Protein AF-A0A3D2XCS1-F1 (afdb_monomer_lite)

Structure (mmCIF, N/CA/C/O backbone):
data_AF-A0A3D2XCS1-F1
#
_entry.id   AF-A0A3D2XCS1-F1
#
loop_
_atom_site.group_PDB
_atom_site.id
_atom_site.type_symbol
_atom_site.label_atom_id
_atom_site.label_alt_id
_atom_site.label_comp_id
_atom_site.label_asym_id
_atom_site.label_entity_id
_atom_site.label_seq_id
_atom_site.pdbx_PDB_ins_code
_atom_site.Cartn_x
_atom_site.Cartn_y
_atom_site.Cartn_z
_atom_site.occupancy
_atom_site.B_iso_or_equiv
_atom_site.auth_seq_id
_atom_site.auth_comp_id
_atom_site.auth_asym_id
_atom_site.auth_atom_id
_atom_site.pdbx_PDB_model_num
ATOM 1 N N . SER A 1 1 ? 6.440 0.415 -23.616 1.00 42.12 1 SER A N 1
ATOM 2 C CA . SER A 1 1 ? 5.250 0.879 -22.877 1.00 42.12 1 SER A CA 1
ATOM 3 C C . SER A 1 1 ? 5.442 0.604 -21.401 1.00 42.12 1 SER A C 1
ATOM 5 O O . SER A 1 1 ? 5.726 -0.535 -21.060 1.00 42.12 1 SER A O 1
ATOM 7 N N . ASN A 1 2 ? 5.351 1.627 -20.547 1.00 54.84 2 ASN A N 1
ATOM 8 C CA . ASN A 1 2 ? 5.495 1.492 -19.094 1.00 54.84 2 ASN A CA 1
ATOM 9 C C . ASN A 1 2 ? 4.102 1.475 -18.464 1.00 54.84 2 ASN A C 1
ATOM 11 O O . ASN A 1 2 ? 3.500 2.528 -18.272 1.00 54.84 2 ASN A O 1
ATOM 15 N N . VAL A 1 3 ? 3.566 0.280 -18.223 1.00 60.16 3 VAL A N 1
ATOM 16 C CA . VAL A 1 3 ? 2.300 0.096 -17.506 1.00 60.16 3 VAL A CA 1
ATOM 17 C C . VAL A 1 3 ? 2.656 -0.259 -16.068 1.00 60.16 3 VAL A C 1
ATOM 19 O O . VAL A 1 3 ? 3.152 -1.355 -15.828 1.00 60.16 3 VAL A O 1
ATOM 22 N N . ASN A 1 4 ? 2.420 0.673 -15.142 1.00 69.12 4 ASN A N 1
ATOM 23 C CA . ASN A 1 4 ? 2.578 0.439 -13.706 1.00 69.12 4 ASN A CA 1
ATOM 24 C C . ASN A 1 4 ? 1.214 0.177 -13.075 1.00 69.12 4 ASN A C 1
ATOM 26 O O . ASN A 1 4 ? 0.243 0.879 -13.369 1.00 69.12 4 ASN A O 1
ATOM 30 N N . MET A 1 5 ? 1.148 -0.805 -12.179 1.00 71.31 5 MET A N 1
ATOM 31 C CA . MET A 1 5 ? -0.069 -1.161 -11.459 1.00 71.31 5 MET A CA 1
ATOM 32 C C . MET A 1 5 ? 0.180 -1.116 -9.954 1.00 71.31 5 MET A C 1
ATOM 34 O O . MET A 1 5 ? 0.936 -1.912 -9.412 1.00 71.31 5 MET A O 1
ATOM 38 N N . ASN A 1 6 ? -0.492 -0.202 -9.256 1.00 82.31 6 ASN A N 1
ATOM 39 C CA . ASN A 1 6 ? -0.453 -0.122 -7.799 1.00 82.31 6 ASN A CA 1
ATOM 40 C C . ASN A 1 6 ? -1.830 -0.485 -7.232 1.00 82.31 6 ASN A C 1
ATOM 42 O O . ASN A 1 6 ? -2.819 0.190 -7.514 1.00 82.31 6 ASN A O 1
ATOM 46 N N . LEU A 1 7 ? -1.886 -1.560 -6.446 1.00 82.56 7 LEU A N 1
ATOM 47 C CA . LEU A 1 7 ? -3.089 -2.036 -5.772 1.00 82.56 7 LEU A CA 1
ATOM 48 C C . LEU A 1 7 ? -2.920 -1.874 -4.262 1.00 82.56 7 LEU A C 1
ATOM 50 O O . LEU A 1 7 ? -1.948 -2.344 -3.677 1.00 82.56 7 LEU A O 1
ATOM 54 N N . GLY A 1 8 ? -3.885 -1.232 -3.608 1.00 88.12 8 GLY A N 1
ATOM 55 C CA . GLY A 1 8 ? -3.883 -1.038 -2.162 1.00 88.12 8 GLY A CA 1
ATOM 56 C C . GLY A 1 8 ? -5.229 -1.385 -1.548 1.00 88.12 8 GLY A C 1
ATOM 57 O O . GLY A 1 8 ? -6.263 -0.919 -2.0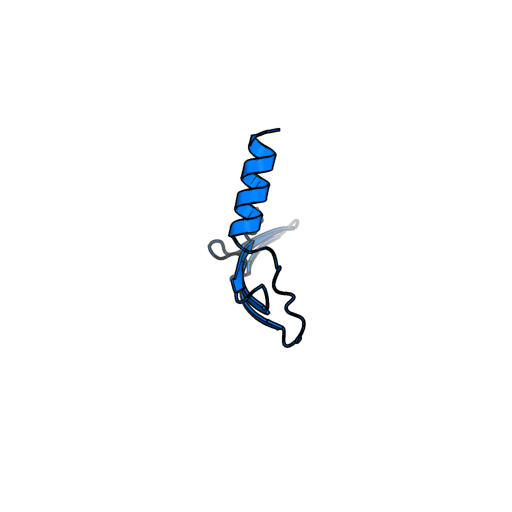17 1.00 88.12 8 GLY A O 1
ATOM 58 N N . VAL A 1 9 ? -5.214 -2.164 -0.469 1.00 89.69 9 VAL A N 1
ATOM 59 C CA . VAL A 1 9 ? -6.386 -2.422 0.371 1.00 89.69 9 VAL A CA 1
ATOM 60 C C . VAL A 1 9 ? -6.075 -2.025 1.807 1.00 89.69 9 VAL A C 1
ATOM 62 O O . VAL A 1 9 ? -4.995 -2.291 2.330 1.00 89.69 9 VAL A O 1
ATOM 65 N N . GLN A 1 10 ? -7.026 -1.366 2.459 1.00 92.19 10 GLN A N 1
ATOM 66 C CA . GLN A 1 10 ? -6.932 -0.997 3.864 1.00 92.19 10 GLN A CA 1
ATOM 67 C C . GLN A 1 10 ? -8.215 -1.404 4.575 1.00 92.19 10 GLN A C 1
ATOM 69 O O . GLN A 1 10 ? -9.311 -1.090 4.116 1.00 92.19 10 GLN A O 1
ATOM 74 N N . HIS A 1 11 ? -8.070 -2.039 5.732 1.00 90.88 11 HIS A N 1
ATOM 75 C CA . HIS A 1 11 ? -9.170 -2.330 6.633 1.00 90.88 11 HIS A CA 1
ATOM 76 C C . HIS A 1 11 ? -8.965 -1.616 7.970 1.00 90.88 11 HIS A C 1
ATOM 78 O O . HIS A 1 11 ? -7.859 -1.563 8.512 1.00 90.88 11 HIS A O 1
ATOM 84 N N . ARG A 1 12 ? -10.051 -1.038 8.493 1.00 90.06 12 ARG A N 1
ATOM 85 C CA . ARG A 1 12 ? -10.057 -0.272 9.742 1.00 90.06 12 ARG A CA 1
ATOM 86 C C . ARG A 1 12 ? -10.905 -1.006 10.772 1.00 90.06 12 ARG A C 1
ATOM 88 O O . ARG A 1 12 ? -12.124 -1.048 10.654 1.00 90.06 12 ARG A O 1
ATOM 95 N N . PHE A 1 13 ? -10.251 -1.541 11.788 1.00 83.19 13 PHE A N 1
ATOM 96 C CA . PHE A 1 13 ? -10.858 -2.244 12.909 1.00 83.19 13 PHE A CA 1
ATOM 97 C C . PHE A 1 13 ? -10.984 -1.319 14.134 1.00 83.19 13 PHE A C 1
ATOM 99 O O . PHE A 1 13 ? -10.304 -0.293 14.236 1.00 83.19 13 PHE A O 1
ATOM 106 N N . PHE A 1 14 ? -11.860 -1.692 15.075 1.00 80.88 14 PHE A N 1
ATOM 107 C CA . PHE A 1 14 ? -12.044 -1.037 16.381 1.00 80.88 14 PHE A CA 1
ATOM 108 C C . PHE A 1 14 ? -12.239 0.485 16.302 1.00 80.88 14 PHE A C 1
ATOM 110 O O . PHE A 1 14 ? -11.455 1.229 16.878 1.00 80.88 14 PHE A O 1
ATOM 117 N N . GLU A 1 15 ? -13.245 0.967 15.564 1.00 79.69 15 GLU A N 1
ATOM 118 C CA . GLU A 1 15 ? -13.501 2.415 15.417 1.00 79.69 15 GLU A CA 1
ATOM 119 C C . GLU A 1 15 ? -12.271 3.188 14.891 1.00 79.69 15 GLU A C 1
ATOM 121 O O . GLU A 1 15 ? -11.962 4.289 15.337 1.00 79.69 15 GLU A O 1
ATOM 126 N N . ARG A 1 16 ? -11.565 2.603 13.911 1.00 78.38 16 ARG A N 1
ATOM 127 C CA . ARG A 1 16 ? -10.338 3.144 13.287 1.00 78.38 16 ARG A CA 1
ATOM 128 C C . ARG A 1 16 ? -9.102 3.156 14.191 1.00 78.38 16 ARG A C 1
ATOM 130 O O . ARG A 1 16 ? -8.092 3.728 13.799 1.00 78.38 16 ARG A O 1
ATOM 137 N N . ARG A 1 17 ? -9.137 2.493 15.350 1.00 81.31 17 ARG A N 1
ATOM 138 C CA . ARG A 1 17 ? -7.962 2.371 16.224 1.00 81.31 17 ARG A CA 1
ATOM 139 C C . ARG A 1 17 ? -6.910 1.432 15.676 1.00 81.31 17 ARG A C 1
ATOM 141 O O . ARG A 1 17 ? -5.740 1.654 15.941 1.00 81.31 17 ARG A O 1
ATOM 148 N N . LEU A 1 18 ? -7.315 0.384 14.969 1.00 84.88 18 LEU A N 1
ATOM 149 C CA . LEU A 1 18 ? -6.399 -0.558 14.341 1.00 84.88 18 LEU A CA 1
ATOM 150 C C . LEU A 1 18 ? -6.595 -0.471 12.837 1.00 84.88 18 LEU A C 1
ATOM 152 O O . LEU A 1 18 ? -7.679 -0.739 12.323 1.00 84.88 18 LEU A O 1
ATOM 156 N N . ILE A 1 19 ? -5.546 -0.089 12.130 1.00 90.06 19 ILE A N 1
ATOM 157 C CA . ILE A 1 19 ? -5.554 0.019 10.680 1.00 90.06 19 ILE A CA 1
ATOM 158 C C . ILE A 1 19 ? -4.547 -0.986 10.151 1.00 90.06 19 ILE A C 1
ATOM 160 O O . ILE A 1 19 ? -3.370 -0.944 10.501 1.00 90.06 19 ILE A O 1
ATOM 164 N N . ILE A 1 20 ? -5.031 -1.889 9.309 1.00 90.88 20 ILE A N 1
ATOM 165 C CA . ILE A 1 20 ? -4.201 -2.841 8.582 1.00 90.88 20 ILE A CA 1
ATOM 166 C C . ILE A 1 20 ? -4.307 -2.468 7.115 1.00 90.88 20 ILE A C 1
ATOM 168 O O . ILE A 1 20 ? -5.409 -2.364 6.576 1.00 90.88 20 ILE A O 1
ATOM 172 N N . SER A 1 21 ? -3.176 -2.243 6.464 1.00 90.75 21 SER A N 1
ATOM 173 C CA . SER A 1 21 ? -3.131 -1.981 5.032 1.00 90.75 21 SER A CA 1
ATOM 174 C C . SER A 1 21 ? -2.122 -2.871 4.344 1.00 90.75 21 SER A C 1
ATOM 176 O O . SER A 1 21 ? -1.025 -3.100 4.851 1.00 90.75 21 SER A O 1
ATOM 178 N N . PHE A 1 22 ? -2.492 -3.306 3.154 1.00 90.75 22 PHE A N 1
ATOM 179 C CA . PHE A 1 22 ? -1.648 -4.049 2.248 1.00 90.75 22 PHE A CA 1
ATOM 180 C C . PHE A 1 22 ? -1.557 -3.289 0.929 1.00 90.75 22 PHE A C 1
ATOM 182 O O . PHE A 1 22 ? -2.569 -2.841 0.388 1.00 90.75 22 PHE A O 1
ATOM 189 N N . ASN A 1 23 ? -0.342 -3.131 0.421 1.00 88.44 23 ASN A N 1
ATOM 190 C CA . ASN A 1 23 ? -0.070 -2.498 -0.856 1.00 88.44 23 ASN A CA 1
ATOM 191 C C . ASN A 1 23 ? 0.814 -3.418 -1.697 1.00 88.44 23 ASN A C 1
ATOM 193 O O . ASN A 1 23 ? 1.795 -3.972 -1.201 1.00 88.44 23 ASN A O 1
ATOM 197 N N . ALA A 1 24 ? 0.450 -3.579 -2.959 1.00 82.25 24 ALA A N 1
ATOM 198 C CA . ALA A 1 24 ? 1.183 -4.345 -3.944 1.00 82.25 24 ALA A CA 1
ATOM 199 C C . ALA A 1 24 ? 1.453 -3.447 -5.150 1.00 82.25 24 ALA A C 1
ATOM 201 O O . ALA A 1 24 ? 0.526 -2.899 -5.750 1.00 82.25 24 ALA A O 1
ATOM 202 N N . ILE A 1 25 ? 2.725 -3.307 -5.496 1.00 78.19 25 ILE A N 1
ATOM 203 C CA . ILE A 1 25 ? 3.182 -2.591 -6.683 1.00 78.19 25 ILE A CA 1
ATOM 204 C C . ILE A 1 25 ? 3.631 -3.641 -7.693 1.00 78.19 25 ILE A C 1
ATOM 206 O O . ILE A 1 25 ? 4.371 -4.563 -7.347 1.00 78.19 25 ILE A O 1
ATOM 210 N N . ASP A 1 26 ? 3.127 -3.508 -8.913 1.00 71.75 26 ASP A N 1
ATOM 211 C CA . ASP A 1 26 ? 3.393 -4.361 -10.066 1.00 71.75 26 ASP A CA 1
ATOM 212 C C . ASP A 1 26 ? 3.265 -5.875 -9.772 1.00 71.75 26 ASP A C 1
ATOM 214 O O . ASP A 1 26 ? 4.162 -6.663 -10.084 1.00 71.75 26 ASP A O 1
ATOM 218 N N . PRO A 1 27 ? 2.142 -6.341 -9.175 1.00 63.72 27 PRO A N 1
ATOM 219 C CA . PRO A 1 27 ? 2.008 -7.725 -8.709 1.00 63.72 27 PRO A CA 1
ATOM 220 C C . PRO A 1 27 ? 2.009 -8.77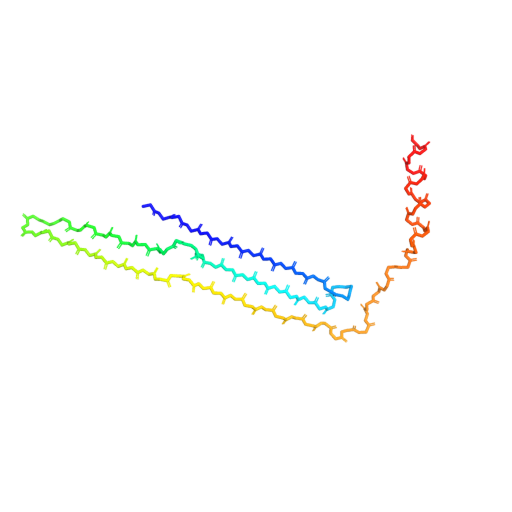0 -9.836 1.00 63.72 27 PRO A C 1
ATOM 222 O O . PRO A 1 27 ? 2.387 -9.918 -9.599 1.00 63.72 27 PRO A O 1
ATOM 225 N N . PHE A 1 28 ? 1.618 -8.393 -11.060 1.00 69.38 28 PHE A N 1
ATOM 226 C CA . PHE A 1 28 ? 1.507 -9.325 -12.191 1.00 69.38 28 PHE A CA 1
ATOM 227 C C . PHE A 1 28 ? 2.454 -9.013 -13.357 1.00 69.38 28 PHE A C 1
ATOM 229 O O . PHE A 1 28 ? 2.827 -9.933 -14.080 1.00 69.38 28 PHE A O 1
ATOM 236 N N . THR A 1 29 ? 2.901 -7.766 -13.521 1.00 61.66 29 THR A N 1
ATOM 237 C CA . THR A 1 29 ? 3.700 -7.328 -14.677 1.00 61.66 29 THR A CA 1
ATOM 238 C C . THR A 1 29 ? 5.066 -6.820 -14.236 1.00 61.66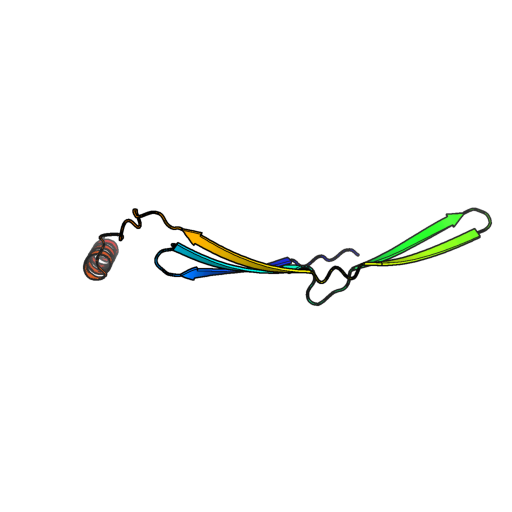 29 THR A C 1
ATOM 240 O O . THR A 1 29 ? 5.150 -5.791 -13.582 1.00 61.66 29 THR A O 1
ATOM 243 N N . ALA A 1 30 ? 6.145 -7.515 -14.601 1.00 61.81 30 ALA A N 1
ATOM 244 C CA . ALA A 1 30 ? 7.499 -7.006 -14.385 1.00 61.81 30 ALA A CA 1
ATOM 245 C C . ALA A 1 30 ? 7.810 -5.887 -15.388 1.00 61.81 30 ALA A C 1
ATOM 247 O O . ALA A 1 30 ? 7.471 -5.993 -16.571 1.00 61.81 30 ALA A O 1
ATOM 248 N N . GLN A 1 31 ? 8.476 -4.829 -14.932 1.00 62.44 31 GLN A N 1
ATOM 249 C CA . GLN A 1 31 ? 8.802 -3.702 -15.789 1.00 62.44 31 GLN A CA 1
ATOM 250 C C . GLN A 1 31 ? 10.064 -3.997 -16.612 1.00 62.44 31 GLN A C 1
ATOM 252 O O . GLN A 1 31 ? 11.176 -4.094 -16.085 1.00 62.44 31 GLN A O 1
ATOM 257 N N . ARG A 1 32 ? 9.893 -4.148 -17.932 1.00 61.38 32 ARG A N 1
ATOM 258 C CA . ARG A 1 32 ? 10.993 -4.358 -18.884 1.00 61.38 32 ARG A CA 1
ATOM 259 C C . ARG A 1 32 ? 11.330 -3.046 -19.586 1.00 61.38 32 ARG A C 1
ATOM 261 O O . ARG A 1 32 ? 10.515 -2.509 -20.334 1.00 61.38 32 ARG A O 1
ATOM 268 N N . TYR A 1 33 ? 12.544 -2.562 -19.364 1.00 63.31 33 TYR A N 1
ATOM 269 C CA . TYR A 1 33 ? 13.124 -1.432 -20.073 1.00 63.31 33 TYR A CA 1
ATOM 270 C C . TYR A 1 33 ? 14.031 -1.965 -21.185 1.00 63.31 33 TYR A C 1
ATOM 272 O O . TYR A 1 33 ? 15.062 -2.583 -20.920 1.00 63.31 33 TYR A O 1
ATOM 280 N N . THR A 1 34 ? 13.640 -1.729 -22.436 1.00 64.31 34 THR A N 1
ATOM 281 C CA . THR A 1 34 ? 14.512 -1.951 -23.593 1.00 64.31 34 THR A CA 1
ATOM 282 C C . THR A 1 34 ? 14.918 -0.589 -24.128 1.00 64.31 34 THR A C 1
ATOM 284 O O . THR A 1 34 ? 14.060 0.177 -24.572 1.00 64.31 34 THR A O 1
ATOM 287 N N . THR A 1 35 ? 16.209 -0.281 -24.061 1.00 65.31 35 THR A N 1
ATOM 288 C CA . THR A 1 35 ? 16.766 0.954 -24.616 1.00 65.31 35 THR A CA 1
ATOM 289 C C . THR A 1 35 ? 17.577 0.599 -25.849 1.00 65.31 35 THR A C 1
ATOM 291 O O . THR A 1 35 ? 18.521 -0.187 -25.766 1.00 65.31 35 THR A O 1
ATOM 294 N N . TYR A 1 36 ? 17.204 1.192 -26.981 1.00 63.09 36 TYR A N 1
ATOM 295 C CA . TYR A 1 36 ? 17.941 1.076 -28.232 1.00 63.09 36 TYR A CA 1
ATOM 296 C C . TYR A 1 36 ? 18.759 2.347 -28.436 1.00 63.09 36 TYR A C 1
ATOM 298 O O . TYR A 1 36 ? 18.187 3.429 -28.586 1.00 63.09 36 TYR A O 1
ATOM 306 N N . THR A 1 37 ? 20.083 2.219 -28.441 1.00 69.06 37 THR A N 1
ATOM 307 C CA . THR A 1 37 ? 20.983 3.327 -28.768 1.00 69.06 37 THR A CA 1
ATOM 308 C C . THR A 1 37 ? 21.605 3.052 -30.131 1.00 69.06 37 THR A C 1
ATOM 310 O O . THR A 1 37 ? 22.412 2.134 -30.278 1.00 69.06 37 THR A O 1
ATOM 313 N N . TYR A 1 38 ? 21.209 3.851 -31.123 1.00 57.28 38 TYR A N 1
ATOM 314 C CA . TYR A 1 38 ? 21.718 3.780 -32.492 1.00 57.28 38 TYR A CA 1
ATOM 315 C C . TYR A 1 38 ? 22.860 4.789 -32.674 1.00 57.28 38 TYR A C 1
ATOM 317 O O . TYR A 1 38 ? 22.655 5.991 -32.503 1.00 57.28 38 TYR A O 1
ATOM 325 N N . GLY A 1 39 ? 24.057 4.305 -33.012 1.00 71.06 39 GLY A N 1
ATOM 326 C CA . GLY A 1 39 ? 25.206 5.114 -33.425 1.00 71.06 39 GLY A CA 1
ATOM 327 C C . GLY A 1 39 ? 25.623 4.775 -34.858 1.00 71.06 39 GLY A C 1
ATOM 328 O O . GLY A 1 39 ? 25.313 3.698 -35.358 1.00 71.06 39 GLY A O 1
ATOM 329 N N . THR A 1 40 ? 26.356 5.667 -35.528 1.00 70.50 40 THR A N 1
ATOM 330 C CA . THR A 1 40 ? 26.724 5.538 -36.955 1.00 70.50 40 THR A CA 1
ATOM 331 C C . THR A 1 40 ? 27.463 4.246 -37.323 1.00 70.50 40 THR A C 1
ATOM 333 O O . THR A 1 40 ? 27.427 3.870 -38.486 1.00 70.50 40 THR A O 1
ATOM 336 N N . ASN A 1 41 ? 28.087 3.553 -36.361 1.00 73.50 41 ASN A N 1
ATOM 337 C CA . ASN A 1 41 ? 28.810 2.290 -36.578 1.00 73.50 41 ASN A CA 1
ATOM 338 C C . ASN A 1 41 ? 28.551 1.219 -35.499 1.00 73.50 41 ASN A C 1
ATOM 340 O O . ASN A 1 41 ? 29.291 0.241 -35.419 1.00 73.50 41 ASN A O 1
ATOM 344 N N . PHE A 1 42 ? 27.541 1.381 -34.639 1.00 67.00 42 PHE A N 1
ATOM 345 C CA . PHE A 1 42 ? 27.200 0.350 -33.658 1.00 67.00 42 PHE A CA 1
ATOM 346 C C . PHE A 1 42 ? 25.719 0.384 -33.284 1.00 67.00 42 PHE A C 1
ATOM 348 O O . PHE A 1 42 ? 25.119 1.447 -33.120 1.00 67.00 42 PHE A O 1
ATOM 355 N N . ASN A 1 43 ? 25.158 -0.810 -33.108 1.00 66.06 43 ASN A N 1
ATOM 356 C CA . ASN A 1 43 ? 23.850 -1.020 -32.507 1.00 66.06 43 ASN A CA 1
ATOM 357 C C . ASN A 1 43 ? 24.070 -1.581 -31.109 1.00 66.06 43 ASN A C 1
ATOM 359 O O . ASN A 1 43 ? 24.563 -2.700 -30.968 1.00 66.06 43 ASN A O 1
ATOM 363 N N . LEU A 1 44 ? 23.737 -0.794 -30.085 1.00 67.25 44 LEU A N 1
ATOM 364 C CA . LEU A 1 44 ? 23.770 -1.253 -28.703 1.00 67.25 44 LEU A CA 1
ATOM 365 C C . LEU A 1 44 ? 22.340 -1.431 -28.202 1.00 67.25 44 LEU A C 1
ATOM 367 O O . LEU A 1 44 ? 21.586 -0.464 -28.058 1.00 67.25 44 LEU A O 1
ATOM 371 N N . GLU A 1 45 ? 21.989 -2.683 -27.929 1.00 69.56 45 GLU A N 1
ATOM 372 C CA . GLU A 1 45 ? 20.718 -3.058 -27.325 1.00 69.56 45 GLU A CA 1
ATOM 373 C C . GLU A 1 45 ? 20.936 -3.356 -25.840 1.00 69.56 45 GLU A C 1
ATOM 375 O O . GLU A 1 45 ? 21.621 -4.310 -25.469 1.00 69.56 45 GLU A O 1
ATOM 380 N N . SER A 1 46 ? 20.369 -2.510 -24.981 1.00 62.62 46 SER A N 1
ATOM 381 C CA . SER A 1 46 ? 20.450 -2.666 -23.530 1.00 62.62 46 SER A CA 1
ATOM 382 C C . SER A 1 46 ? 19.116 -3.173 -22.996 1.00 62.62 46 SER A C 1
ATOM 384 O O . SER A 1 46 ? 18.105 -2.464 -23.028 1.00 62.62 46 SER A O 1
ATOM 386 N N . PHE A 1 47 ? 19.123 -4.398 -22.469 1.00 61.41 47 PHE A N 1
ATOM 387 C CA . PHE A 1 47 ? 17.976 -4.998 -21.796 1.00 61.41 47 PHE A CA 1
ATOM 388 C C . PHE A 1 47 ? 18.117 -4.824 -20.286 1.00 61.41 47 PHE A C 1
ATOM 390 O O . PHE A 1 47 ? 18.957 -5.466 -19.660 1.00 61.41 47 PHE A O 1
ATOM 397 N N 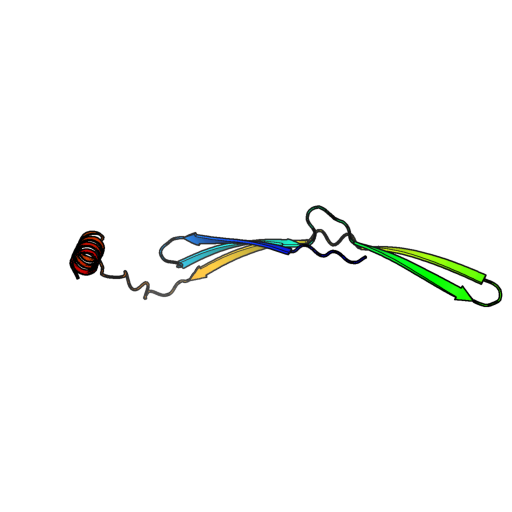. ASN A 1 48 ? 17.274 -3.988 -19.683 1.00 57.75 48 ASN A N 1
ATOM 398 C CA . ASN A 1 48 ? 17.164 -3.894 -18.233 1.00 57.75 48 ASN A CA 1
ATOM 399 C C . ASN A 1 48 ? 15.779 -4.383 -17.796 1.00 57.75 48 ASN A C 1
ATOM 401 O O . ASN A 1 48 ? 14.749 -3.871 -18.231 1.00 57.75 48 ASN A O 1
ATOM 405 N N . SER A 1 49 ? 15.742 -5.399 -16.942 1.00 56.28 49 SER A N 1
ATOM 406 C CA . SER A 1 49 ? 14.500 -5.922 -16.377 1.00 56.28 49 SER A CA 1
ATOM 407 C C . SER A 1 49 ? 14.468 -5.576 -14.897 1.00 56.28 49 SER A C 1
ATOM 409 O O . SER A 1 49 ? 15.158 -6.207 -14.099 1.00 56.28 49 SER A O 1
ATOM 411 N N . SER A 1 50 ? 13.662 -4.583 -14.519 1.00 60.22 50 SER A N 1
ATOM 412 C CA . SER A 1 50 ? 13.455 -4.245 -13.113 1.00 60.22 50 SER A CA 1
ATOM 413 C C . SER A 1 50 ? 12.275 -5.059 -12.587 1.00 60.22 50 SER A C 1
ATOM 415 O O . SER A 1 50 ? 11.128 -4.867 -12.988 1.00 60.22 50 SER A O 1
ATOM 417 N N . ASN A 1 51 ? 12.556 -6.029 -11.715 1.00 58.59 51 ASN A N 1
ATOM 418 C CA . ASN A 1 51 ? 11.520 -6.821 -11.059 1.00 58.59 51 ASN A CA 1
ATOM 419 C C . ASN A 1 51 ? 10.941 -6.014 -9.885 1.00 58.59 51 ASN A C 1
ATOM 421 O O . ASN A 1 51 ? 11.361 -6.173 -8.743 1.00 58.59 51 ASN A O 1
ATOM 425 N N . THR A 1 52 ? 10.006 -5.105 -10.166 1.00 62.72 52 THR A N 1
ATOM 426 C CA . THR A 1 52 ? 9.411 -4.171 -9.192 1.00 62.72 52 THR A CA 1
ATOM 427 C C . THR A 1 52 ? 8.268 -4.776 -8.374 1.00 62.72 52 THR A C 1
ATOM 429 O O . THR A 1 52 ? 7.395 -4.047 -7.904 1.00 62.72 52 THR A O 1
ATOM 432 N N . ARG A 1 53 ? 8.279 -6.096 -8.137 1.00 69.94 53 ARG A N 1
ATOM 433 C CA . ARG A 1 53 ? 7.301 -6.772 -7.270 1.00 69.94 53 ARG A CA 1
ATOM 434 C C . ARG A 1 53 ? 7.521 -6.383 -5.812 1.00 69.94 53 ARG A C 1
ATOM 436 O O . ARG A 1 53 ? 8.230 -7.060 -5.071 1.00 69.94 53 ARG A O 1
ATOM 443 N N . ASN A 1 54 ? 6.906 -5.281 -5.403 1.00 74.06 54 ASN A N 1
ATOM 444 C CA . ASN A 1 54 ? 7.025 -4.754 -4.053 1.00 74.06 54 ASN A CA 1
ATOM 445 C C . ASN A 1 54 ? 5.719 -4.978 -3.295 1.00 74.06 54 ASN A C 1
ATOM 447 O O . ASN A 1 54 ? 4.666 -4.470 -3.680 1.00 74.06 54 ASN A O 1
ATOM 451 N N . PHE A 1 55 ? 5.806 -5.706 -2.184 1.00 83.19 55 PHE A N 1
ATOM 452 C CA . PHE A 1 55 ? 4.696 -5.920 -1.262 1.00 83.19 55 PHE A CA 1
ATOM 453 C C . PHE A 1 55 ? 4.965 -5.160 0.033 1.00 83.19 55 PHE A C 1
ATOM 455 O O . PHE A 1 55 ? 6.023 -5.304 0.642 1.00 83.19 55 PHE A O 1
ATOM 462 N N . ARG A 1 56 ? 4.004 -4.348 0.470 1.00 86.12 56 ARG A N 1
ATOM 463 C CA . ARG A 1 56 ? 4.080 -3.584 1.714 1.00 86.12 56 ARG A CA 1
ATOM 464 C C . ARG A 1 56 ? 2.893 -3.930 2.596 1.00 86.12 56 ARG A C 1
ATOM 466 O O . ARG A 1 56 ? 1.749 -3.642 2.253 1.00 86.12 56 ARG A O 1
ATOM 473 N N . LEU A 1 57 ? 3.187 -4.496 3.760 1.00 88.69 57 LEU A N 1
ATOM 474 C CA . LEU A 1 57 ? 2.234 -4.659 4.849 1.00 88.69 57 LEU A CA 1
ATOM 475 C C . LEU A 1 57 ? 2.467 -3.544 5.871 1.00 88.69 57 LEU A C 1
ATOM 477 O O . LEU A 1 57 ? 3.605 -3.266 6.247 1.00 88.69 57 LEU A O 1
ATOM 481 N N . SER A 1 58 ? 1.406 -2.878 6.312 1.00 90.81 58 SER A N 1
ATOM 482 C CA . SER A 1 58 ? 1.487 -1.856 7.357 1.00 90.81 58 SER A CA 1
ATOM 483 C C . SER A 1 58 ? 0.392 -2.073 8.389 1.00 90.81 58 SER A C 1
ATOM 485 O O . SER A 1 58 ? -0.772 -2.285 8.049 1.00 90.81 58 SER A O 1
ATOM 487 N N . VAL A 1 59 ? 0.790 -2.017 9.657 1.00 89.69 59 VAL A N 1
ATOM 488 C CA . VAL A 1 59 ? -0.090 -2.146 10.817 1.00 89.69 59 VAL A CA 1
ATOM 489 C C . VAL A 1 59 ? 0.081 -0.890 11.654 1.00 89.69 59 VAL A C 1
ATOM 491 O O . VAL A 1 59 ? 1.200 -0.471 11.943 1.00 89.69 59 VAL A O 1
ATOM 494 N N . SER A 1 60 ? -1.023 -0.254 12.021 1.00 89.38 60 SER A N 1
ATOM 495 C CA . SER A 1 60 ? -1.016 0.962 12.830 1.00 89.38 60 SER A CA 1
ATOM 496 C C . SER A 1 60 ? -2.058 0.853 13.931 1.00 89.38 60 SER A C 1
ATOM 498 O O . SER A 1 60 ? -3.197 0.470 13.664 1.00 89.38 60 SER A O 1
ATOM 500 N N . TYR A 1 61 ? -1.670 1.194 15.162 1.00 87.69 61 TYR A N 1
ATOM 501 C CA . TYR A 1 61 ? -2.556 1.160 16.322 1.00 87.69 61 TYR A CA 1
ATOM 502 C C . TYR A 1 61 ? -2.535 2.486 17.087 1.00 87.69 61 TYR A C 1
ATOM 504 O O . TYR A 1 61 ? -1.475 2.981 17.462 1.00 87.69 61 TYR A O 1
ATOM 512 N N . GLN A 1 62 ? -3.713 3.058 17.331 1.00 86.44 62 GLN A N 1
ATOM 513 C CA . GLN A 1 62 ? -3.879 4.326 18.034 1.00 86.44 62 GLN A CA 1
ATOM 514 C C . GLN A 1 62 ? -4.214 4.100 19.519 1.00 86.44 62 GLN A C 1
ATOM 516 O O . GLN A 1 62 ? -5.289 3.601 19.869 1.00 86.44 62 GLN A O 1
ATOM 521 N N . LEU A 1 63 ? -3.298 4.521 20.401 1.00 82.94 63 LEU A N 1
ATOM 522 C CA . LEU A 1 63 ? -3.364 4.332 21.861 1.00 82.94 63 LEU A CA 1
ATOM 523 C C . LEU A 1 63 ? -4.197 5.391 22.609 1.00 82.94 63 LEU A C 1
ATOM 525 O O . LEU A 1 63 ? -4.395 5.279 23.818 1.00 82.94 63 LEU A O 1
ATOM 529 N N . ASN A 1 64 ? -4.712 6.409 21.917 1.00 77.50 64 ASN A N 1
ATOM 530 C CA . ASN A 1 64 ? -5.415 7.513 22.570 1.00 77.50 64 ASN A CA 1
ATOM 531 C C . ASN A 1 64 ? -6.717 7.041 23.247 1.00 77.50 64 ASN A C 1
ATOM 533 O O . ASN A 1 64 ? -7.515 6.309 22.661 1.00 77.50 64 ASN A O 1
ATOM 537 N N . ARG A 1 65 ? -6.969 7.534 24.469 1.00 62.34 65 ARG A N 1
ATOM 538 C CA . ARG A 1 65 ? -8.187 7.269 25.269 1.00 62.34 65 ARG A CA 1
ATOM 539 C C . ARG A 1 65 ? -9.460 7.892 24.672 1.00 62.34 65 ARG A C 1
ATOM 541 O O . ARG A 1 65 ? -10.562 7.605 25.126 1.00 62.34 65 ARG A O 1
ATOM 548 N N . VAL A 1 66 ? -9.315 8.722 23.640 1.00 59.00 66 VAL A N 1
ATOM 549 C CA . VAL A 1 66 ? -10.392 9.486 22.997 1.00 59.00 66 VAL A CA 1
ATOM 550 C C . VAL A 1 66 ? -10.865 8.759 21.743 1.00 59.00 66 VAL A C 1
ATOM 552 O O . VAL A 1 66 ? -10.762 9.247 20.624 1.00 59.00 66 VAL A O 1
ATOM 555 N N . VAL A 1 67 ? -11.379 7.551 21.926 1.00 57.16 67 VAL A N 1
ATOM 556 C CA . VAL A 1 67 ? -12.235 6.939 20.913 1.00 57.16 67 VAL A CA 1
ATOM 557 C C . VAL A 1 67 ? -13.619 7.423 21.288 1.00 57.16 67 VAL A C 1
ATOM 559 O O . VAL A 1 67 ? -14.284 6.855 22.155 1.00 57.16 67 VAL A O 1
ATOM 562 N N . GLN A 1 68 ? -13.978 8.593 20.765 1.00 58.53 68 GLN A N 1
ATOM 563 C CA . GLN A 1 68 ? -15.326 9.114 20.909 1.00 58.53 68 GLN A CA 1
ATOM 564 C C . GLN A 1 68 ? -16.259 8.114 20.230 1.00 58.53 68 GLN A C 1
ATOM 566 O O . GLN A 1 68 ? -16.466 8.186 19.021 1.00 58.53 68 GLN A O 1
ATOM 571 N N . LYS A 1 69 ? -16.818 7.183 21.015 1.00 56.47 69 LYS A N 1
ATOM 572 C CA . LYS A 1 69 ? -17.981 6.401 20.606 1.00 56.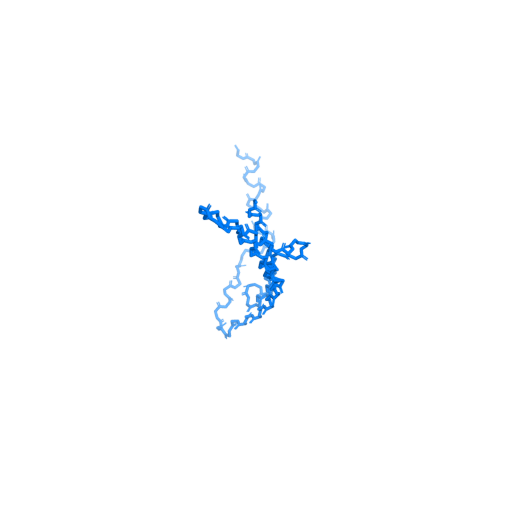47 69 LYS A CA 1
ATOM 573 C C . LYS A 1 69 ? -18.965 7.393 20.009 1.00 56.47 69 LYS A C 1
ATOM 575 O O . LYS A 1 69 ? -19.422 8.291 20.725 1.00 56.47 69 LYS A O 1
ATOM 580 N N . SER A 1 70 ? -19.281 7.268 18.720 1.00 59.00 70 SER A N 1
ATOM 581 C CA . SER A 1 70 ? -20.379 8.047 18.163 1.00 59.00 70 SER A CA 1
ATOM 582 C C . SER A 1 70 ? -21.615 7.638 18.957 1.00 59.00 70 SER A C 1
ATOM 584 O O . SER A 1 70 ? -22.099 6.519 18.806 1.00 59.00 70 SER A O 1
ATOM 586 N N . LYS A 1 71 ? -22.098 8.512 19.843 1.00 58.94 71 LYS A N 1
ATOM 587 C CA . LYS A 1 71 ? -23.268 8.268 20.698 1.00 58.94 71 LYS A CA 1
ATOM 588 C C . LYS A 1 71 ? -24.575 8.121 19.905 1.00 58.94 71 LYS A C 1
ATOM 590 O O . LYS A 1 71 ? -25.632 8.081 20.514 1.00 58.94 71 LYS A O 1
ATOM 595 N N . LEU A 1 72 ? -24.528 8.043 18.574 1.00 61.47 72 LEU A N 1
ATOM 596 C CA . LEU A 1 72 ? -25.688 7.641 17.797 1.00 61.47 72 LEU A CA 1
ATOM 597 C C . LEU A 1 72 ? -25.820 6.126 17.853 1.00 61.47 72 LEU A C 1
ATOM 599 O O . LEU A 1 72 ? -25.169 5.392 17.101 1.00 61.47 72 LEU A O 1
ATOM 603 N N . SER A 1 73 ? -26.693 5.694 18.756 1.00 70.94 73 SER A N 1
ATOM 604 C CA . SER A 1 73 ? -27.235 4.346 18.770 1.00 70.94 73 SER A CA 1
ATOM 605 C C . SER A 1 73 ? -27.855 4.033 17.402 1.00 70.94 73 SER A C 1
ATOM 607 O O . SER A 1 73 ? -28.404 4.914 16.737 1.00 70.94 73 SER A O 1
ATOM 609 N N . GLU A 1 74 ? -27.801 2.769 16.979 1.00 70.38 74 GLU A N 1
ATOM 610 C CA . GLU A 1 74 ? -28.494 2.238 15.787 1.00 70.38 74 GLU A CA 1
ATOM 611 C C . GLU A 1 74 ? -29.955 2.722 15.692 1.00 70.38 74 GLU A C 1
ATOM 613 O O . GLU A 1 74 ? -30.486 2.956 14.605 1.00 70.38 74 GLU A O 1
ATOM 618 N N . LYS A 1 75 ? -30.588 2.935 16.852 1.00 71.06 75 LYS A N 1
ATOM 619 C CA . LYS A 1 75 ? -31.956 3.436 16.994 1.00 71.06 75 LYS A CA 1
ATOM 620 C C . LYS A 1 75 ? -32.111 4.895 16.539 1.00 71.06 75 LYS A C 1
ATOM 622 O O . LYS A 1 75 ? -33.079 5.208 15.852 1.00 71.06 75 LYS A O 1
ATOM 627 N N . ASP A 1 76 ? -31.135 5.751 16.834 1.00 73.62 76 ASP A N 1
ATOM 628 C CA . ASP A 1 76 ? -31.142 7.173 16.461 1.00 73.62 76 ASP A CA 1
ATOM 629 C C . ASP A 1 76 ? -30.860 7.358 14.968 1.00 73.62 76 ASP A C 1
ATOM 631 O O . ASP A 1 76 ? -31.461 8.207 14.312 1.00 73.62 76 A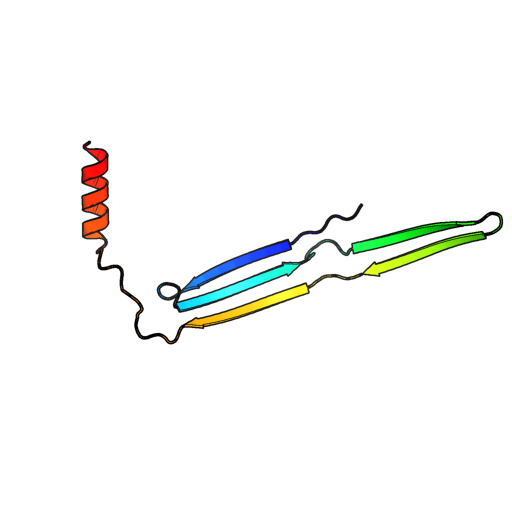SP A O 1
ATOM 635 N N . LYS A 1 77 ? -29.998 6.504 14.396 1.00 73.19 77 LYS A N 1
ATOM 636 C CA . LYS A 1 77 ? -29.743 6.478 12.948 1.00 73.19 77 LYS A CA 1
ATOM 637 C C . LYS A 1 77 ? -30.977 6.033 12.168 1.00 73.19 77 LYS A C 1
ATOM 639 O O . LYS A 1 77 ? -31.299 6.651 11.158 1.00 73.19 77 LYS A O 1
ATOM 644 N N . LYS A 1 78 ? -31.695 5.009 12.648 1.00 80.00 78 LYS A N 1
ATOM 645 C CA . LYS A 1 78 ? -32.961 4.562 12.043 1.00 80.00 78 LYS A CA 1
ATOM 646 C C . LYS A 1 78 ? -34.055 5.623 12.157 1.00 80.00 78 LYS A C 1
ATOM 648 O O . LYS A 1 78 ? -34.726 5.891 11.169 1.00 80.00 78 LYS A O 1
ATOM 653 N N . ALA A 1 79 ? -34.181 6.282 13.309 1.00 80.31 79 ALA A N 1
ATOM 654 C CA . ALA A 1 79 ? -35.145 7.366 13.498 1.00 80.31 79 ALA A CA 1
ATOM 655 C C . ALA A 1 79 ? -34.852 8.590 12.606 1.00 80.31 79 ALA A C 1
ATOM 657 O O . ALA A 1 79 ? -35.777 9.201 12.072 1.00 80.31 79 ALA A O 1
ATOM 658 N N . ALA A 1 80 ? -33.576 8.932 12.402 1.00 79.00 80 ALA A N 1
ATOM 659 C CA . ALA A 1 80 ? -33.171 9.997 11.486 1.00 79.00 80 ALA A CA 1
ATOM 660 C C . ALA A 1 80 ? -33.437 9.637 10.011 1.00 79.00 80 ALA A C 1
ATOM 662 O O . ALA A 1 80 ? -33.923 10.476 9.256 1.00 79.00 80 ALA A O 1
ATOM 663 N N . LEU A 1 81 ? -33.185 8.384 9.615 1.00 81.31 81 LEU A N 1
ATOM 664 C CA . LEU A 1 81 ? -33.491 7.868 8.275 1.00 81.31 81 LEU A CA 1
ATOM 665 C C . LEU A 1 81 ? -34.997 7.847 7.983 1.00 81.31 81 LEU A C 1
ATOM 667 O O . LEU A 1 81 ? -35.414 8.217 6.890 1.00 81.31 81 LEU A O 1
ATOM 671 N N . GLU A 1 82 ? -35.811 7.449 8.959 1.00 83.50 82 GLU A N 1
ATOM 672 C CA . GLU A 1 82 ? -37.277 7.479 8.874 1.00 83.50 82 GLU A CA 1
ATOM 673 C C . GLU A 1 82 ? -37.815 8.910 8.734 1.00 83.50 82 GLU A C 1
ATOM 675 O O . GLU A 1 82 ? -38.686 9.162 7.904 1.00 83.50 82 GLU A O 1
ATOM 680 N N . LYS A 1 83 ? -37.266 9.871 9.493 1.00 82.50 83 LYS A N 1
ATOM 681 C CA . LYS A 1 83 ? -37.625 11.292 9.356 1.00 82.50 83 LYS A CA 1
ATOM 682 C C . LYS A 1 83 ? -37.235 11.866 7.995 1.00 82.50 83 LYS A C 1
ATOM 684 O O . LYS A 1 83 ? -38.025 12.601 7.420 1.00 82.50 83 LYS A O 1
ATOM 689 N N . ALA A 1 84 ? -36.061 11.515 7.474 1.00 81.38 84 ALA A N 1
ATOM 690 C CA . ALA A 1 84 ? -35.601 11.983 6.168 1.00 81.38 84 ALA A CA 1
ATOM 691 C C . ALA A 1 84 ? -36.394 11.387 4.991 1.00 81.38 84 ALA A C 1
ATOM 693 O O . ALA A 1 84 ? -36.464 12.011 3.944 1.00 81.38 84 ALA A O 1
ATOM 694 N N . LYS A 1 85 ? -36.998 10.201 5.152 1.00 79.25 85 LYS A N 1
ATOM 695 C CA . LYS A 1 85 ? -37.881 9.589 4.142 1.00 79.25 85 LYS A CA 1
ATOM 696 C C . LYS A 1 85 ? -39.308 10.146 4.133 1.00 79.25 85 LYS A C 1
ATOM 698 O O . LYS A 1 85 ? -40.040 9.886 3.185 1.00 79.25 85 LYS A O 1
ATOM 703 N N . LYS A 1 86 ? -39.728 10.815 5.212 1.00 68.62 86 LYS A N 1
ATOM 704 C CA . LYS A 1 86 ? -41.069 11.407 5.360 1.00 68.62 86 LYS A CA 1
ATOM 705 C C . LYS A 1 86 ? -41.134 12.895 4.994 1.00 68.62 86 LYS A C 1
ATOM 707 O O . LYS A 1 86 ? -42.239 13.430 4.976 1.00 68.62 86 LYS A O 1
ATOM 712 N N . ALA A 1 87 ? -39.988 13.537 4.772 1.00 53.84 87 ALA A N 1
ATOM 713 C CA . ALA A 1 87 ? -39.879 14.885 4.213 1.00 53.84 87 ALA A CA 1
ATOM 714 C C . ALA A 1 87 ? -39.788 14.804 2.686 1.00 53.84 87 ALA A C 1
ATOM 716 O O . ALA A 1 87 ? -40.337 15.714 2.032 1.00 53.84 87 ALA A O 1
#

Secondary structure (DSSP, 8-state):
-----EEEEEEEETTTTEEEEEEEESSS--EEEEEEEEETTEEEEEEEEE---EEEEEEEE---S--------HHHHHHHHHHHHH-

Radius of gyration: 25.66 Å; chains: 1; bounding box: 70×24×62 Å

Sequence (87 aa):
SNVNMNLGVQHRFFERRLIISFNAIDPFTAQRYTTYTYGTNFNLESFNSSNTRNFRLSVSYQLNRVVQKSKLSEKDKKAALEKAKKA

Foldseek 3Di:
DFDKDKDKDWDAPDLNQKIKMKIWICQPDWGWDWDWDDDPPDTDIDTDTHRRGDIDIDIHGHPDPPSPPPPDDPVNVVVVVVVVVVD

pLDDT: mean 73.11, std 11.81, range [42.12, 92.19]